Protein AF-A0A7S3FTE0-F1 (afdb_monomer)

Nearest PDB structures (foldseek):
  8sf7-assembly1_LE  TM=8.040E-01  e=3.000E-04  Tetrahymena thermophila
  9cpc-assembly1_HA  TM=7.862E-01  e=4.533E-04  Sus scrofa
  8g3d-assembly1_KA  TM=7.902E-01  e=7.859E-04  Tetrahymena thermophila
  9cpc-assembly1_RE  TM=7.645E-01  e=9.660E-04  Sus scrofa
  7sja-assembly1_A  TM=7.438E-01  e=1.272E-03  Homo sapiens

Secondary structure (DSSP, 8-state):
-THHHHS--SS---HHHHHHHH-SSTT------B-SS---TT--------HHHHHHHTTSGGGBSS---S-GGG--BS--------TT--HHHHHHHHHHHHTTS-B-TT--

Structure (mmCIF, N/CA/C/O backbone):
data_AF-A0A7S3FTE0-F1
#
_entry.id   AF-A0A7S3FTE0-F1
#
loop_
_atom_site.group_PDB
_atom_site.id
_atom_site.type_symbol
_atom_site.label_atom_id
_atom_site.label_alt_id
_atom_site.label_comp_id
_atom_site.label_asym_id
_atom_site.label_entity_id
_atom_site.label_seq_id
_atom_site.pdbx_PDB_ins_code
_atom_site.Cartn_x
_atom_site.Cartn_y
_atom_site.Cartn_z
_atom_site.occupancy
_atom_site.B_iso_or_equiv
_atom_site.auth_seq_id
_atom_site.auth_comp_id
_atom_site.auth_asym_id
_atom_site.auth_atom_id
_atom_site.pdbx_PDB_model_num
ATOM 1 N N . MET A 1 1 ? -8.408 -3.682 -3.552 1.00 81.88 1 MET A N 1
ATOM 2 C CA . MET A 1 1 ? -8.088 -3.274 -4.934 1.00 81.88 1 MET A CA 1
ATOM 3 C C . MET A 1 1 ? -9.229 -2.488 -5.574 1.00 81.88 1 MET A C 1
ATOM 5 O O . MET A 1 1 ? -9.182 -1.276 -5.526 1.00 81.88 1 MET A O 1
ATOM 9 N N . THR A 1 2 ? -10.308 -3.097 -6.068 1.00 89.25 2 THR A N 1
ATOM 10 C CA . THR A 1 2 ? -11.318 -2.404 -6.910 1.00 89.25 2 THR A CA 1
ATOM 11 C C . THR A 1 2 ? -12.344 -1.521 -6.174 1.00 89.25 2 THR A C 1
ATOM 13 O O . THR A 1 2 ? -13.378 -1.180 -6.741 1.00 89.25 2 THR A O 1
ATOM 16 N N . CYS A 1 3 ? -12.127 -1.166 -4.902 1.00 88.44 3 CYS A N 1
ATOM 17 C CA . CYS A 1 3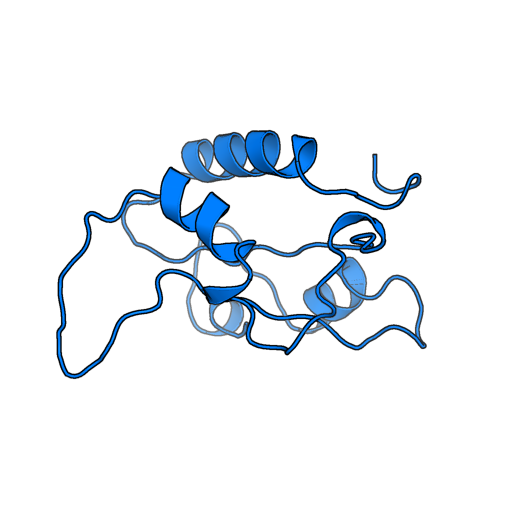 ? -13.103 -0.352 -4.164 1.00 88.44 3 CYS A CA 1
ATOM 18 C C . CYS A 1 3 ? -13.164 1.092 -4.667 1.00 88.44 3 CYS A C 1
ATOM 20 O O . CYS A 1 3 ? -14.265 1.616 -4.783 1.00 88.44 3 CYS A O 1
ATOM 22 N N . SER A 1 4 ? -12.023 1.685 -5.020 1.00 86.69 4 SER A N 1
ATOM 23 C CA . SER A 1 4 ? -11.926 3.080 -5.466 1.00 86.69 4 SER A CA 1
ATOM 24 C C . SER A 1 4 ? -12.618 3.339 -6.811 1.00 86.69 4 SER A C 1
ATOM 26 O O . SER A 1 4 ? -12.929 4.475 -7.131 1.00 86.69 4 SER A O 1
ATOM 28 N N . MET A 1 5 ? -12.911 2.283 -7.580 1.00 89.00 5 MET A N 1
ATOM 29 C CA . MET A 1 5 ? -13.700 2.363 -8.817 1.00 89.00 5 MET A CA 1
ATOM 30 C C . MET A 1 5 ? -15.206 2.183 -8.584 1.00 89.00 5 MET A C 1
ATOM 32 O O . MET A 1 5 ? -16.011 2.551 -9.431 1.00 89.00 5 MET A O 1
ATOM 36 N N . ARG A 1 6 ? -15.599 1.551 -7.470 1.00 91.00 6 ARG A N 1
ATOM 37 C CA . ARG A 1 6 ? -17.008 1.251 -7.158 1.00 91.00 6 ARG A CA 1
ATOM 38 C C . ARG A 1 6 ? -17.645 2.264 -6.221 1.00 91.00 6 ARG A C 1
ATOM 40 O O . ARG A 1 6 ? -18.861 2.413 -6.227 1.00 91.00 6 ARG A O 1
ATOM 47 N N . PHE A 1 7 ? -16.840 2.893 -5.377 1.00 89.94 7 PHE A N 1
ATOM 48 C CA . PHE A 1 7 ? -17.290 3.811 -4.345 1.00 89.94 7 PHE A CA 1
ATOM 49 C C . PHE A 1 7 ? -16.497 5.102 -4.476 1.00 89.94 7 PHE A C 1
ATOM 51 O O . PHE A 1 7 ? -15.275 5.052 -4.579 1.00 89.94 7 PHE A O 1
ATOM 58 N N . GLN A 1 8 ? -17.192 6.238 -4.453 1.00 88.00 8 GLN A N 1
ATOM 59 C CA . GLN A 1 8 ? -16.539 7.542 -4.446 1.00 88.00 8 GLN A CA 1
ATOM 60 C C . GLN A 1 8 ? -15.827 7.765 -3.108 1.00 88.00 8 GLN A C 1
ATOM 62 O O . GLN A 1 8 ? -16.419 7.578 -2.043 1.00 88.00 8 GLN A O 1
ATOM 67 N N . GLY A 1 9 ? -14.567 8.177 -3.177 1.00 87.12 9 GLY A N 1
ATOM 68 C CA . GLY A 1 9 ? -13.790 8.718 -2.067 1.00 87.12 9 GLY A CA 1
ATOM 69 C C . GLY A 1 9 ? -12.980 9.941 -2.496 1.00 87.12 9 GLY A C 1
ATOM 70 O O . GLY A 1 9 ? -13.060 10.373 -3.648 1.00 87.12 9 GLY A O 1
ATOM 71 N N . ASP A 1 10 ? -12.189 10.473 -1.563 1.00 87.56 10 ASP A N 1
ATOM 72 C CA . ASP A 1 10 ? -11.369 11.676 -1.775 1.00 87.56 10 ASP A CA 1
ATOM 73 C C . ASP A 1 10 ? -10.235 11.457 -2.789 1.00 87.56 10 ASP A C 1
ATOM 75 O O . ASP A 1 10 ? -9.848 12.379 -3.502 1.00 87.56 10 ASP A O 1
ATOM 79 N N . LEU A 1 11 ? -9.719 10.226 -2.870 1.00 87.00 11 LEU A N 1
ATOM 80 C CA . LEU A 1 11 ? -8.725 9.803 -3.853 1.00 87.00 11 LEU A CA 1
ATOM 81 C C . LEU A 1 11 ? -9.175 8.484 -4.482 1.00 87.00 11 LEU A C 1
ATOM 83 O O . LEU A 1 11 ? -9.107 7.420 -3.858 1.00 87.00 11 LEU A O 1
ATOM 87 N N . ASN A 1 12 ? -9.659 8.566 -5.718 1.00 85.94 12 ASN A N 1
ATOM 88 C CA . ASN A 1 12 ? -10.079 7.401 -6.484 1.00 85.94 12 ASN A CA 1
ATOM 89 C C . ASN A 1 12 ? -8.933 6.951 -7.388 1.00 85.94 12 ASN A C 1
ATOM 91 O O . ASN A 1 12 ? -8.199 7.785 -7.903 1.00 85.94 12 ASN A O 1
ATOM 95 N N . VAL A 1 13 ? -8.785 5.636 -7.532 1.00 87.94 13 VAL A N 1
ATOM 96 C CA . VAL A 1 13 ? -7.747 5.003 -8.347 1.00 87.94 13 VAL A CA 1
ATOM 97 C C . VAL A 1 13 ? -8.414 3.981 -9.258 1.00 87.94 13 VAL A C 1
ATOM 99 O O . VAL A 1 13 ? -9.208 3.159 -8.778 1.00 87.94 13 VAL A O 1
ATOM 102 N N . ASP A 1 14 ? -8.097 4.019 -10.548 1.00 89.50 14 ASP A N 1
ATOM 103 C CA . ASP A 1 14 ? -8.558 3.050 -11.540 1.00 89.50 14 ASP A CA 1
ATOM 104 C C . ASP A 1 14 ? -7.523 1.941 -11.843 1.00 89.50 14 ASP A C 1
ATOM 106 O O . ASP A 1 14 ? -6.417 1.898 -11.301 1.00 89.50 14 ASP A O 1
ATOM 110 N N . MET A 1 15 ? -7.896 0.964 -12.678 1.00 87.69 15 MET A N 1
ATOM 111 C CA . MET A 1 15 ? -6.995 -0.146 -13.033 1.00 87.69 15 MET A CA 1
ATOM 112 C C . MET A 1 15 ? -5.812 0.279 -13.913 1.00 87.69 15 MET A C 1
ATOM 114 O O . MET A 1 15 ? -4.750 -0.351 -13.850 1.00 87.69 15 MET A O 1
ATOM 118 N N . ASN A 1 16 ? -5.977 1.325 -14.723 1.00 90.62 16 ASN A N 1
ATOM 119 C CA . ASN A 1 16 ? -4.902 1.837 -15.563 1.00 90.62 16 ASN A CA 1
ATOM 120 C C . ASN A 1 16 ? -3.842 2.511 -14.690 1.00 90.62 16 ASN A C 1
ATOM 122 O O . ASN A 1 16 ? -2.659 2.241 -14.865 1.00 90.62 16 ASN A O 1
ATOM 126 N N . GLU A 1 17 ? -4.256 3.288 -13.691 1.00 90.62 17 GLU A N 1
ATOM 127 C CA . GLU A 1 17 ? -3.373 3.939 -12.722 1.00 90.62 17 GLU A CA 1
ATOM 128 C C . GLU A 1 17 ? -2.621 2.933 -11.849 1.00 90.62 17 GLU A C 1
ATOM 130 O O . GLU A 1 17 ? -1.441 3.128 -11.572 1.00 90.62 17 GLU A O 1
ATOM 135 N N . ILE A 1 18 ? -3.252 1.821 -11.454 1.00 88.88 18 ILE A N 1
ATOM 136 C CA . ILE A 1 18 ? -2.550 0.735 -10.745 1.00 88.88 18 ILE A CA 1
ATOM 137 C C . ILE A 1 18 ? -1.408 0.195 -11.607 1.00 88.88 18 ILE A C 1
ATOM 139 O O . ILE A 1 18 ? -0.294 0.024 -11.119 1.00 88.88 18 ILE A O 1
ATOM 143 N N . THR A 1 19 ? -1.674 -0.059 -12.888 1.00 90.31 19 THR A N 1
ATOM 144 C CA . THR A 1 19 ? -0.662 -0.595 -13.803 1.00 90.31 19 THR A CA 1
ATOM 145 C C . THR A 1 19 ? 0.429 0.443 -14.069 1.00 90.31 19 THR A C 1
ATOM 147 O O . THR A 1 19 ? 1.609 0.130 -13.976 1.00 90.31 19 THR A O 1
ATOM 150 N N . MET A 1 20 ? 0.051 1.692 -14.329 1.00 91.38 20 MET A N 1
ATOM 151 C CA . MET A 1 20 ? 0.973 2.781 -14.648 1.00 91.38 20 MET A CA 1
ATOM 152 C C . MET A 1 20 ? 1.882 3.158 -13.470 1.00 91.38 20 MET A C 1
ATOM 154 O O . MET A 1 20 ? 3.064 3.416 -13.679 1.00 91.38 20 MET A O 1
ATOM 158 N N . ASN A 1 21 ? 1.354 3.165 -12.243 1.00 91.25 21 ASN A N 1
ATOM 159 C CA . ASN A 1 21 ? 2.091 3.626 -11.064 1.00 91.25 21 ASN A CA 1
ATOM 160 C C . ASN A 1 21 ? 2.840 2.503 -10.336 1.00 91.25 21 ASN A C 1
ATOM 162 O O . ASN A 1 21 ? 3.855 2.771 -9.696 1.00 91.25 21 ASN A O 1
ATOM 166 N N . LEU A 1 22 ? 2.343 1.258 -10.381 1.00 91.81 22 LEU A N 1
ATOM 167 C CA . LEU A 1 22 ? 2.930 0.147 -9.618 1.00 91.81 22 LEU A CA 1
ATOM 168 C C . LEU A 1 22 ? 3.760 -0.830 -10.459 1.00 91.81 22 LEU A C 1
ATOM 170 O O . LEU A 1 22 ? 4.452 -1.663 -9.877 1.00 91.81 22 LEU A O 1
ATOM 174 N N . VAL A 1 23 ? 3.715 -0.751 -11.795 1.00 92.81 23 VAL A N 1
ATOM 175 C CA . VAL A 1 23 ? 4.474 -1.639 -12.692 1.00 92.81 23 VAL A CA 1
ATOM 176 C C . VAL A 1 23 ? 5.574 -0.843 -13.399 1.00 92.81 23 VAL A C 1
ATOM 178 O O . VAL A 1 23 ? 5.366 -0.337 -14.501 1.00 92.81 23 VAL A O 1
ATOM 181 N N . PRO A 1 24 ? 6.772 -0.733 -12.800 1.00 90.44 24 PRO A N 1
ATOM 182 C CA . PRO A 1 24 ? 7.852 0.066 -13.374 1.00 90.44 24 PRO A CA 1
ATOM 183 C C . PRO A 1 24 ? 8.498 -0.580 -14.603 1.00 90.44 24 PRO A C 1
ATOM 185 O O . PRO A 1 24 ? 9.033 0.110 -15.468 1.00 90.44 24 PRO A O 1
ATOM 188 N N . PHE A 1 25 ? 8.436 -1.911 -14.700 1.00 92.56 25 PHE A N 1
ATOM 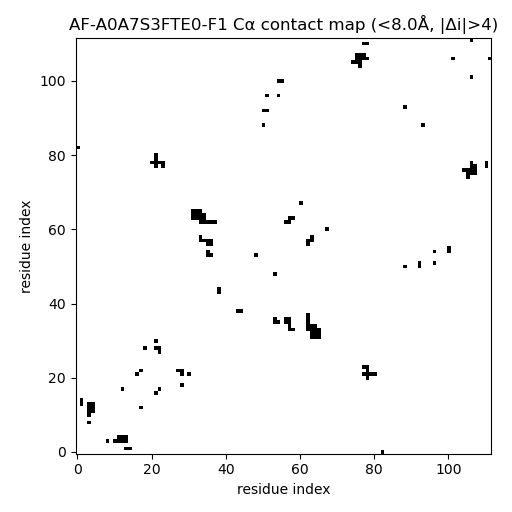189 C CA . PHE A 1 25 ? 8.955 -2.672 -15.829 1.00 92.56 25 PHE A CA 1
ATOM 190 C C . PHE A 1 25 ? 7.885 -3.641 -16.344 1.00 92.56 25 PHE A C 1
ATOM 192 O O . PHE A 1 25 ? 7.306 -4.373 -15.539 1.00 92.56 25 PHE A O 1
ATOM 199 N N . PRO A 1 26 ? 7.677 -3.769 -17.670 1.00 91.44 26 PRO A N 1
ATOM 200 C CA . PRO A 1 26 ? 6.607 -4.606 -18.231 1.00 91.44 26 PRO A CA 1
ATOM 201 C C . PRO A 1 26 ? 6.632 -6.079 -17.782 1.00 91.44 26 PRO A C 1
ATOM 203 O O . PRO A 1 26 ? 5.598 -6.738 -17.674 1.00 91.44 26 PRO A O 1
ATOM 206 N N . LYS A 1 27 ? 7.825 -6.617 -17.49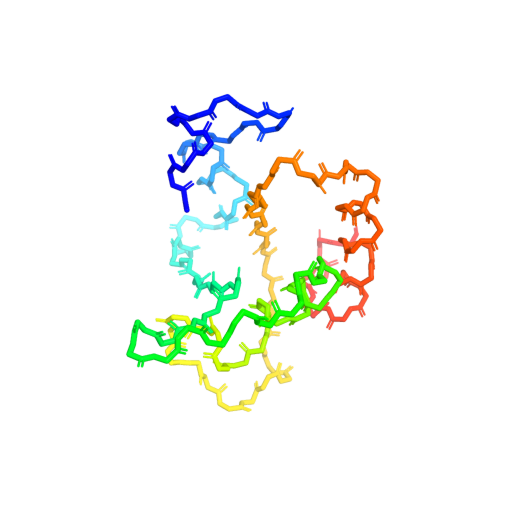6 1.00 93.31 27 LYS A N 1
ATOM 207 C CA . LYS A 1 27 ? 8.004 -8.008 -17.049 1.00 93.31 27 LYS A CA 1
ATOM 208 C C . LYS A 1 27 ? 7.794 -8.206 -15.540 1.00 93.31 27 LYS A C 1
ATOM 210 O O . LYS A 1 27 ? 7.715 -9.346 -15.102 1.00 93.31 27 LYS A O 1
ATOM 215 N N . GLN A 1 28 ? 7.695 -7.133 -14.756 1.00 90.25 28 GLN A N 1
ATOM 216 C CA . GLN A 1 28 ? 7.541 -7.162 -13.297 1.00 90.25 28 GLN A CA 1
ATOM 217 C C . GLN A 1 28 ? 6.163 -6.628 -12.886 1.00 90.25 28 GLN A C 1
ATOM 219 O O . GLN A 1 28 ? 6.046 -5.636 -12.178 1.00 90.25 28 GLN A O 1
ATOM 224 N N . HIS A 1 29 ? 5.109 -7.295 -13.358 1.00 91.94 29 HIS A N 1
ATOM 225 C CA . HIS A 1 29 ? 3.711 -6.906 -13.130 1.00 91.94 29 HIS A CA 1
ATOM 226 C C . HIS A 1 29 ? 3.016 -7.712 -12.016 1.00 91.94 29 HIS A C 1
ATOM 228 O O . HIS A 1 29 ? 1.816 -7.558 -11.792 1.00 91.94 29 HIS A O 1
ATOM 234 N N . PHE A 1 30 ? 3.746 -8.588 -11.319 1.00 91.56 30 PHE A N 1
ATOM 235 C CA . PHE A 1 30 ? 3.211 -9.336 -10.182 1.00 91.56 30 PHE A CA 1
ATOM 236 C C . PHE A 1 30 ? 3.238 -8.469 -8.927 1.00 91.56 30 PHE A C 1
ATOM 238 O O . PHE A 1 30 ? 4.302 -8.145 -8.404 1.00 91.56 30 PHE A O 1
ATOM 245 N N . LEU A 1 31 ? 2.053 -8.109 -8.443 1.00 90.62 31 LEU A N 1
ATOM 246 C CA . LEU A 1 31 ? 1.886 -7.305 -7.240 1.00 90.62 31 LEU A CA 1
ATOM 247 C C . LEU A 1 31 ? 1.758 -8.200 -6.007 1.00 90.62 31 LEU A C 1
ATOM 249 O O . LEU A 1 31 ? 1.017 -9.184 -6.009 1.00 90.62 31 LEU A O 1
ATOM 253 N N . THR A 1 32 ? 2.429 -7.816 -4.925 1.00 90.50 32 THR A N 1
ATOM 254 C CA . THR A 1 32 ? 2.224 -8.406 -3.601 1.00 90.50 32 THR A CA 1
ATOM 255 C C . THR A 1 32 ? 1.089 -7.684 -2.894 1.00 90.50 32 THR A C 1
ATOM 257 O O . THR A 1 32 ? 1.085 -6.456 -2.826 1.00 90.50 32 THR A O 1
ATOM 260 N N . SER A 1 33 ? 0.118 -8.431 -2.369 1.00 92.31 33 SER A N 1
ATOM 261 C CA . SER A 1 33 ? -1.033 -7.860 -1.670 1.00 92.31 33 SER A CA 1
ATOM 262 C C . SER A 1 33 ? -0.983 -8.186 -0.186 1.00 92.31 33 SER A C 1
ATOM 264 O O . SER A 1 33 ? -0.646 -9.304 0.204 1.00 92.31 33 SER A O 1
ATOM 266 N N . SER A 1 34 ? -1.393 -7.220 0.624 1.00 92.38 34 SER A N 1
ATOM 267 C CA . SER A 1 34 ? -1.641 -7.382 2.049 1.00 92.38 34 SER A CA 1
ATOM 268 C C . SER A 1 34 ? -2.944 -6.701 2.455 1.00 92.38 34 SER A C 1
ATOM 270 O O . SER A 1 34 ? -3.510 -5.888 1.712 1.00 92.38 34 SER A O 1
ATOM 272 N N . LEU A 1 35 ? -3.460 -7.073 3.624 1.00 91.88 35 LEU A N 1
ATOM 273 C CA . LEU A 1 35 ? -4.721 -6.559 4.141 1.00 91.88 35 LEU A CA 1
ATOM 274 C C . LEU A 1 35 ? -4.626 -6.367 5.650 1.00 91.88 35 LEU A C 1
ATOM 276 O O . LEU A 1 35 ? -4.214 -7.275 6.353 1.00 91.88 35 LEU A O 1
ATOM 280 N N . ALA A 1 36 ? -5.091 -5.226 6.155 1.00 90.62 36 ALA A N 1
ATOM 281 C CA . ALA A 1 36 ? -5.362 -5.050 7.576 1.00 90.62 36 ALA A CA 1
ATOM 282 C C . ALA A 1 36 ? -6.646 -4.223 7.783 1.00 90.62 36 ALA A C 1
ATOM 284 O O . ALA A 1 36 ? -6.971 -3.372 6.945 1.00 90.62 36 ALA A O 1
ATOM 285 N N . PRO A 1 37 ? -7.380 -4.442 8.887 1.00 88.38 37 PRO A N 1
ATOM 286 C CA . PRO A 1 37 ? -7.196 -5.535 9.847 1.00 88.38 37 PRO A CA 1
ATOM 287 C C . PRO A 1 37 ? -7.698 -6.882 9.292 1.00 88.38 37 PRO A C 1
ATOM 289 O O . PRO A 1 37 ? -8.667 -6.919 8.529 1.00 88.38 37 PRO A O 1
ATOM 292 N N . VAL A 1 38 ? -7.077 -7.983 9.722 1.00 83.69 38 VAL A N 1
ATOM 293 C CA . VAL A 1 38 ? -7.558 -9.357 9.492 1.00 83.69 38 VAL A CA 1
ATOM 294 C C . VAL A 1 38 ? -8.147 -9.883 10.798 1.00 83.69 38 VAL A C 1
ATOM 296 O O . VAL A 1 38 ? -7.497 -9.842 11.838 1.00 83.69 38 VAL A O 1
ATOM 299 N N . TYR A 1 39 ? -9.392 -10.356 10.767 1.00 81.88 39 TYR A N 1
ATOM 300 C CA . TYR A 1 39 ? -10.071 -10.908 11.940 1.00 81.88 39 TYR A CA 1
ATOM 301 C C . TYR A 1 39 ? -10.822 -12.189 11.585 1.00 81.88 39 TYR A C 1
ATOM 303 O O . TYR A 1 39 ? -11.265 -12.383 10.452 1.00 81.88 39 TYR A O 1
ATOM 311 N N . SER A 1 40 ? -10.968 -13.068 12.577 1.00 80.12 40 SER A N 1
ATOM 312 C CA . SER A 1 40 ? -11.734 -14.301 12.428 1.00 80.12 40 SER A CA 1
ATOM 313 C C . SER A 1 40 ? -13.230 -14.007 12.441 1.00 80.12 40 SER A C 1
ATOM 315 O O . SER A 1 40 ? -13.730 -13.291 13.309 1.00 80.12 40 SER A O 1
ATOM 317 N N . VAL A 1 41 ? -13.962 -14.632 11.521 1.00 81.94 41 VAL A N 1
ATOM 318 C CA . VAL A 1 41 ? -15.432 -14.580 11.486 1.00 81.94 41 VAL A CA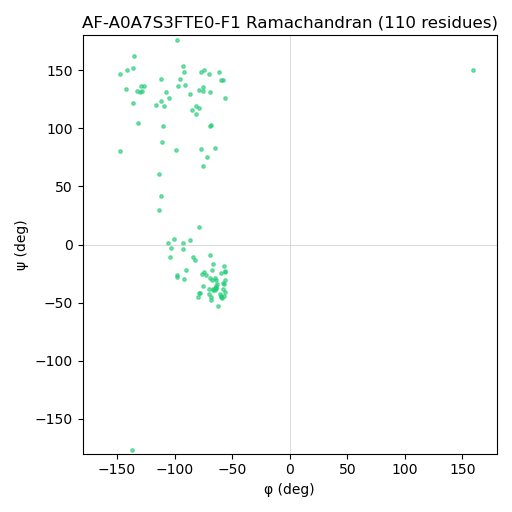 1
ATOM 319 C C . VAL A 1 41 ? -16.040 -15.241 12.732 1.00 81.94 41 VAL A C 1
ATOM 321 O O . VAL A 1 41 ? -17.092 -14.825 13.202 1.00 81.94 41 VAL A O 1
ATOM 324 N N . LEU A 1 42 ? -15.357 -16.242 13.300 1.00 83.50 42 LEU A N 1
ATOM 325 C CA . LEU A 1 42 ? -15.825 -17.030 14.448 1.00 83.50 42 LEU A CA 1
ATOM 326 C C . LEU A 1 42 ? -15.567 -16.351 15.799 1.00 83.50 42 LEU A C 1
ATOM 328 O O . LEU A 1 42 ? -16.075 -16.786 16.829 1.00 83.50 42 LEU A O 1
ATOM 332 N N . SER A 1 43 ? -14.744 -15.307 15.830 1.00 74.25 43 SER A N 1
ATOM 333 C CA . SER A 1 43 ? -14.422 -14.566 17.050 1.00 74.25 43 SER A CA 1
ATOM 334 C C . SER A 1 43 ? -14.192 -13.103 16.694 1.00 74.25 43 SER A C 1
ATOM 336 O O . SER A 1 43 ? -13.042 -12.681 16.548 1.00 74.25 43 SER A O 1
ATOM 338 N N . PRO A 1 44 ? -15.273 -12.319 16.533 1.00 67.00 44 PRO A N 1
ATOM 339 C CA . PRO A 1 44 ? -15.190 -10.903 16.219 1.00 67.00 44 PRO A CA 1
ATOM 340 C C . PRO A 1 44 ? -14.772 -10.125 17.472 1.00 67.00 44 PRO A C 1
ATOM 342 O O . PRO A 1 44 ? -15.549 -9.367 18.048 1.00 67.00 44 PRO A O 1
ATOM 345 N N . GLN A 1 45 ? -13.534 -10.314 17.931 1.00 62.44 45 GLN A N 1
ATOM 346 C CA . GLN A 1 45 ? -12.930 -9.356 18.844 1.00 62.44 45 GLN A CA 1
ATOM 347 C C . GLN A 1 45 ? -12.700 -8.074 18.046 1.00 62.44 45 GLN A C 1
ATOM 349 O O . GLN A 1 45 ? -11.798 -7.991 17.212 1.00 62.44 45 GLN A O 1
ATOM 354 N N . LEU A 1 46 ? -13.577 -7.092 18.256 1.00 61.25 46 LEU A N 1
ATOM 355 C CA . LEU A 1 46 ? -13.434 -5.736 17.740 1.00 61.25 46 LEU A CA 1
ATOM 356 C C . LEU A 1 46 ? -12.209 -5.103 18.405 1.00 61.25 46 LEU A C 1
ATOM 358 O O . LEU A 1 46 ? -12.331 -4.399 19.404 1.00 61.25 46 LEU A O 1
ATOM 362 N N . GLN A 1 47 ? -11.017 -5.376 17.872 1.00 58.81 47 GLN A N 1
ATOM 363 C CA . GLN A 1 47 ? -9.842 -4.623 18.280 1.00 58.81 47 GLN A CA 1
ATOM 364 C C . GLN A 1 47 ? -10.071 -3.137 17.968 1.00 58.81 47 GLN A C 1
ATOM 366 O O . GLN A 1 47 ? -10.692 -2.807 16.945 1.00 58.81 47 GLN A O 1
ATOM 371 N N . PRO A 1 48 ? -9.614 -2.228 18.846 1.00 55.47 48 PRO A N 1
ATOM 372 C CA . PRO A 1 48 ? -9.754 -0.802 18.616 1.00 55.47 48 PRO A CA 1
ATOM 373 C C . PRO A 1 48 ? -9.119 -0.438 17.271 1.00 55.47 48 PRO A C 1
ATOM 375 O O . PRO A 1 48 ? -7.966 -0.759 16.991 1.00 55.47 48 PRO A O 1
ATOM 378 N N . ARG A 1 49 ? -9.909 0.224 16.421 1.00 66.00 49 ARG A N 1
ATOM 379 C CA . ARG A 1 49 ? -9.514 0.668 15.081 1.00 66.00 49 ARG A CA 1
ATOM 380 C C . ARG A 1 49 ? -8.544 1.841 15.185 1.00 66.00 49 ARG A C 1
ATOM 382 O O . ARG A 1 49 ? -8.936 2.983 14.962 1.00 66.00 49 ARG A O 1
ATOM 389 N N . ASN A 1 50 ? -7.291 1.572 15.534 1.00 84.31 50 ASN A N 1
ATOM 390 C CA . ASN A 1 50 ? -6.246 2.570 15.390 1.00 84.31 50 ASN A CA 1
ATOM 391 C C . ASN A 1 50 ? -5.701 2.519 13.958 1.00 84.31 50 ASN A C 1
ATOM 393 O O . ASN A 1 50 ? -5.122 1.516 13.539 1.00 84.31 50 ASN A O 1
ATOM 397 N N . ILE A 1 51 ? -5.896 3.605 13.211 1.00 88.25 51 ILE A N 1
ATOM 398 C CA . ILE A 1 51 ? -5.370 3.745 11.853 1.00 88.25 51 ILE A CA 1
ATOM 399 C C . ILE A 1 51 ? -3.846 3.607 11.830 1.00 88.25 51 ILE A C 1
ATOM 401 O O . ILE A 1 51 ? -3.309 2.935 10.954 1.00 88.25 51 ILE A O 1
ATOM 405 N N . ASP A 1 52 ? -3.151 4.139 12.837 1.00 90.00 52 ASP A N 1
ATOM 406 C CA . ASP A 1 52 ? -1.693 4.065 12.911 1.00 90.00 52 ASP A CA 1
ATOM 407 C C . ASP A 1 52 ? -1.215 2.611 13.046 1.00 90.00 52 ASP A C 1
ATOM 409 O O . ASP A 1 52 ? -0.211 2.199 12.448 1.00 90.00 52 ASP A O 1
ATOM 413 N N . GLN A 1 53 ? -1.959 1.807 13.808 1.00 89.00 53 GLN A N 1
ATOM 414 C CA . GLN A 1 53 ? -1.675 0.385 13.947 1.00 89.00 53 GLN A CA 1
ATOM 415 C C . GLN A 1 53 ? -1.948 -0.338 12.628 1.00 89.00 53 GLN A C 1
ATOM 417 O O . GLN A 1 53 ? -1.054 -1.007 12.124 1.00 89.00 53 GLN A O 1
ATOM 422 N N . ALA A 1 54 ? -3.099 -0.087 11.993 1.00 90.06 54 ALA A N 1
ATOM 423 C CA . ALA A 1 54 ? -3.449 -0.694 10.711 1.00 90.06 54 ALA A CA 1
ATOM 424 C C . ALA A 1 54 ? -2.395 -0.431 9.619 1.00 90.06 54 ALA A C 1
ATOM 426 O O . ALA A 1 54 ? -2.034 -1.346 8.886 1.00 90.06 54 ALA A O 1
ATOM 427 N N . PHE A 1 55 ? -1.840 0.782 9.535 1.00 91.69 55 PHE A N 1
ATOM 428 C CA . PHE A 1 55 ? -0.756 1.092 8.591 1.00 91.69 55 PHE A CA 1
ATOM 429 C C . PHE A 1 55 ? 0.538 0.321 8.871 1.00 91.69 55 PHE A C 1
ATOM 431 O O . PHE A 1 55 ? 1.306 0.064 7.949 1.00 91.69 55 PHE A O 1
ATOM 438 N N . SER A 1 56 ? 0.791 -0.034 10.131 1.00 89.38 56 SER A N 1
ATOM 439 C CA . SER A 1 56 ? 1.947 -0.852 10.511 1.00 89.38 56 SER A CA 1
ATOM 440 C C . SER A 1 56 ? 1.678 -2.330 10.205 1.00 89.38 56 SER A C 1
ATOM 442 O O . SER A 1 56 ? 2.530 -3.013 9.644 1.00 89.38 56 SER A O 1
ATOM 444 N N . ASP A 1 57 ? 0.464 -2.788 10.508 1.00 89.94 57 ASP A N 1
ATOM 445 C CA . ASP A 1 57 ? 0.008 -4.167 10.348 1.00 89.94 57 ASP A CA 1
ATOM 446 C C . ASP A 1 57 ? -0.010 -4.610 8.883 1.00 89.94 57 ASP A C 1
ATOM 448 O O . ASP A 1 57 ? 0.325 -5.754 8.595 1.00 89.94 57 ASP A O 1
ATOM 452 N N . VAL A 1 58 ? -0.337 -3.718 7.940 1.00 90.44 58 VAL A N 1
ATOM 453 C CA . VAL A 1 58 ? -0.337 -4.017 6.491 1.00 90.44 58 VAL A CA 1
ATOM 454 C C . VAL A 1 58 ? 1.022 -4.525 5.988 1.00 90.44 58 VAL A C 1
ATOM 456 O O . VAL A 1 58 ? 1.067 -5.220 4.974 1.00 90.44 58 VAL A O 1
ATOM 459 N N . PHE A 1 59 ? 2.122 -4.213 6.676 1.00 86.31 59 PHE A N 1
ATOM 460 C CA . PHE A 1 59 ? 3.473 -4.669 6.322 1.00 86.31 59 PHE A CA 1
ATOM 461 C C . PHE A 1 59 ? 3.977 -5.805 7.204 1.00 86.31 59 PHE A C 1
ATOM 463 O O . PHE A 1 59 ? 5.059 -6.336 6.956 1.00 86.31 59 PHE A O 1
ATOM 470 N N . ASP A 1 60 ? 3.199 -6.208 8.206 1.00 86.25 60 ASP A N 1
ATOM 471 C CA . ASP A 1 60 ? 3.511 -7.403 8.966 1.00 86.25 60 ASP A CA 1
ATOM 472 C C . ASP A 1 60 ? 3.301 -8.649 8.097 1.00 86.25 6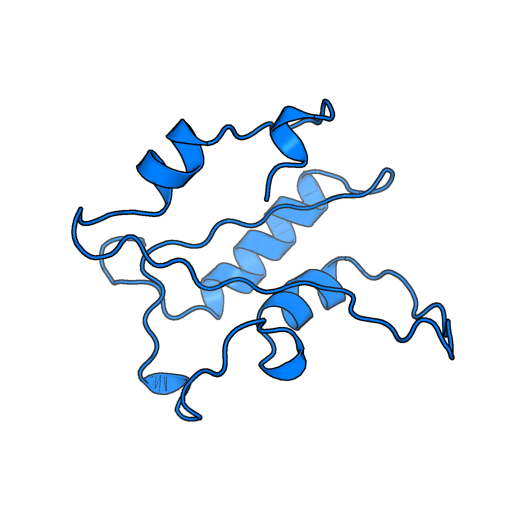0 ASP A C 1
ATOM 474 O O . ASP A 1 60 ? 2.422 -8.708 7.230 1.00 86.25 60 ASP A O 1
ATOM 478 N N . ARG A 1 61 ? 4.122 -9.672 8.337 1.00 84.62 61 ARG A N 1
ATOM 479 C CA . ARG A 1 61 ? 4.101 -10.925 7.570 1.00 84.62 61 ARG A CA 1
ATOM 480 C C . ARG A 1 61 ? 2.783 -11.662 7.726 1.00 84.62 61 ARG A C 1
ATOM 482 O O . ARG A 1 61 ? 2.323 -12.288 6.778 1.00 84.62 61 ARG A O 1
ATOM 489 N N . SER A 1 62 ? 2.181 -11.564 8.909 1.00 86.50 62 SER A N 1
ATOM 490 C CA . SER A 1 62 ? 0.892 -12.178 9.237 1.00 86.50 62 SER A CA 1
ATOM 491 C C . SER A 1 62 ? -0.253 -11.692 8.337 1.00 86.50 62 SER A C 1
ATOM 493 O O . SER A 1 62 ? -1.220 -12.420 8.129 1.00 86.50 62 SER A O 1
ATOM 495 N N . ASN A 1 63 ? -0.112 -10.495 7.762 1.00 89.50 63 ASN A N 1
ATOM 496 C CA . ASN A 1 63 ? -1.123 -9.835 6.941 1.00 89.50 63 ASN A CA 1
ATOM 497 C C . ASN A 1 63 ? -0.797 -9.848 5.439 1.00 89.50 63 ASN A C 1
ATOM 499 O O . ASN A 1 63 ? -1.568 -9.308 4.638 1.00 89.50 63 ASN A O 1
ATOM 503 N N . GLN A 1 64 ? 0.325 -10.458 5.039 1.00 90.56 64 GLN A N 1
ATOM 504 C CA . GLN A 1 64 ? 0.649 -10.679 3.631 1.00 90.56 64 GLN A CA 1
ATOM 505 C C . GLN A 1 64 ? -0.201 -11.819 3.068 1.00 90.56 64 GLN A C 1
ATOM 507 O O . GLN A 1 64 ? -0.278 -12.904 3.637 1.00 90.56 64 GLN A O 1
ATOM 512 N N . LEU A 1 65 ? -0.808 -11.594 1.903 1.00 91.44 65 LEU A N 1
ATOM 513 C CA . LEU A 1 65 ? -1.608 -12.602 1.195 1.00 91.44 65 LEU A CA 1
ATOM 514 C C . LEU A 1 65 ? -0.754 -13.499 0.288 1.00 91.44 65 LEU A C 1
ATOM 516 O O . LEU A 1 65 ? -1.283 -14.333 -0.444 1.00 91.44 65 LEU A O 1
ATOM 520 N N . ILE A 1 66 ? 0.566 -13.313 0.314 1.00 89.00 66 ILE A N 1
ATOM 521 C CA . ILE A 1 66 ? 1.544 -14.108 -0.420 1.00 89.00 66 ILE A CA 1
ATOM 522 C C . ILE A 1 66 ? 2.580 -14.613 0.574 1.00 89.00 66 ILE A C 1
ATOM 524 O O . ILE A 1 66 ? 3.065 -13.861 1.419 1.00 89.00 66 ILE A O 1
ATOM 528 N N . GLN A 1 67 ? 2.952 -15.883 0.440 1.00 84.88 67 GLN A N 1
ATOM 529 C CA . GLN A 1 67 ? 4.057 -16.451 1.196 1.00 84.88 67 GLN A CA 1
ATOM 530 C C . GLN A 1 67 ? 5.374 -15.848 0.694 1.00 84.88 67 GLN A C 1
ATOM 532 O O . GLN A 1 67 ? 5.881 -16.210 -0.366 1.00 84.88 67 GLN A O 1
ATOM 537 N N . GLN A 1 68 ? 5.904 -14.889 1.446 1.00 72.31 68 GLN A N 1
ATOM 538 C CA . GLN A 1 68 ? 7.180 -14.243 1.157 1.00 72.31 68 GLN A CA 1
ATOM 539 C C . GLN A 1 68 ? 8.332 -14.941 1.888 1.00 72.31 68 GLN A C 1
ATOM 541 O O . GLN A 1 68 ? 8.138 -15.565 2.935 1.00 72.31 68 GLN A O 1
ATOM 546 N N . SER A 1 69 ? 9.546 -14.835 1.339 1.00 67.88 69 SER A N 1
ATOM 547 C CA . SER A 1 69 ? 10.743 -15.392 1.970 1.00 67.88 69 SER A CA 1
ATOM 548 C C . SER A 1 69 ? 11.007 -14.744 3.344 1.00 67.88 69 SER A C 1
ATOM 550 O O . SER A 1 69 ? 10.695 -13.565 3.542 1.00 67.88 69 SER A O 1
ATOM 552 N N . PRO A 1 70 ? 11.597 -15.475 4.313 1.00 57.38 70 PRO A N 1
ATOM 553 C CA . PRO A 1 70 ? 11.763 -14.992 5.688 1.00 57.38 70 PRO A CA 1
ATOM 554 C C . PRO A 1 70 ? 12.770 -13.847 5.842 1.00 57.38 70 PRO A C 1
ATOM 556 O O . PRO A 1 70 ? 12.884 -13.271 6.924 1.00 57.38 70 PRO A O 1
ATOM 559 N N . GLU A 1 71 ? 13.526 -13.519 4.801 1.00 63.88 71 GLU A N 1
ATOM 560 C CA . GLU A 1 71 ? 14.605 -12.540 4.852 1.00 63.88 71 GLU A CA 1
ATOM 561 C C . GLU A 1 71 ? 14.113 -11.193 4.320 1.00 63.88 71 GLU A C 1
ATOM 563 O O . GLU A 1 71 ? 14.345 -10.805 3.178 1.00 63.88 71 GLU A O 1
ATOM 568 N N . SER A 1 72 ? 13.427 -10.454 5.195 1.00 63.25 72 SER A N 1
ATOM 569 C CA . SER A 1 72 ? 12.907 -9.108 4.911 1.00 63.25 72 SER A CA 1
ATOM 570 C C . SER A 1 72 ? 13.990 -8.110 4.477 1.00 63.25 72 SER A C 1
ATOM 572 O O . SER A 1 72 ? 13.654 -7.082 3.901 1.00 63.25 72 SER A O 1
ATOM 574 N N . HIS A 1 73 ? 15.270 -8.384 4.752 1.00 62.12 73 HIS A N 1
ATOM 575 C CA . HIS A 1 73 ? 16.378 -7.474 4.455 1.00 62.12 73 HIS A CA 1
ATOM 576 C C . HIS A 1 73 ? 16.741 -7.419 2.961 1.00 62.12 73 HIS A C 1
ATOM 578 O O . HIS A 1 73 ? 17.274 -6.416 2.500 1.00 62.12 73 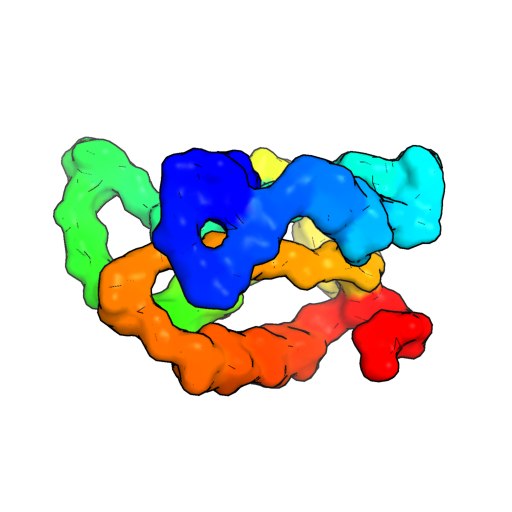HIS A O 1
ATOM 584 N N . TYR A 1 74 ? 16.411 -8.462 2.191 1.00 65.06 74 TYR A N 1
ATOM 585 C CA . TYR A 1 74 ? 16.644 -8.498 0.741 1.00 65.06 74 TYR A CA 1
ATOM 586 C C . TYR A 1 74 ? 15.441 -8.021 -0.079 1.00 65.06 74 TYR A C 1
ATOM 588 O O . TYR A 1 74 ? 15.519 -7.938 -1.304 1.00 65.06 74 TYR A O 1
ATOM 596 N N . GLN A 1 75 ? 14.318 -7.717 0.573 1.00 76.00 75 GLN A N 1
ATOM 597 C CA . GLN A 1 75 ? 13.128 -7.241 -0.117 1.00 76.00 75 GLN A CA 1
ATOM 598 C C . GLN A 1 75 ? 13.267 -5.743 -0.387 1.00 76.00 75 GLN A C 1
ATOM 600 O O . GLN A 1 75 ? 13.409 -4.940 0.535 1.00 76.00 75 GLN A O 1
ATOM 605 N N . VAL A 1 76 ? 13.245 -5.382 -1.669 1.00 85.88 76 VAL A N 1
ATOM 606 C CA . V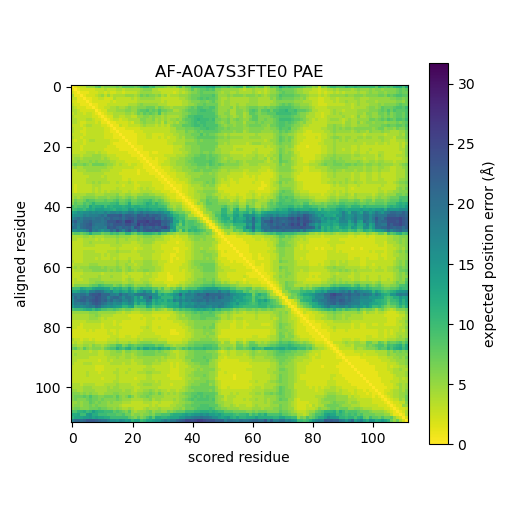AL A 1 76 ? 13.224 -3.996 -2.141 1.00 85.88 76 VAL A CA 1
ATOM 607 C C . VAL A 1 76 ? 11.842 -3.726 -2.718 1.00 85.88 76 VAL A C 1
ATOM 609 O O . VAL A 1 76 ? 11.421 -4.378 -3.676 1.00 85.88 76 VAL A O 1
ATOM 612 N N . CYS A 1 77 ? 11.130 -2.761 -2.145 1.00 87.62 77 CYS A N 1
ATOM 613 C CA . CYS A 1 77 ? 9.857 -2.296 -2.675 1.00 87.62 77 CYS A CA 1
ATOM 614 C C . CYS A 1 77 ? 10.125 -1.349 -3.848 1.00 87.62 77 CYS A C 1
ATOM 616 O O . CYS A 1 77 ? 10.739 -0.296 -3.683 1.00 87.62 77 CYS A O 1
ATOM 618 N N . MET A 1 78 ? 9.666 -1.712 -5.047 1.00 89.62 78 MET A N 1
ATOM 619 C CA . MET A 1 78 ? 9.789 -0.819 -6.206 1.00 89.62 78 MET A CA 1
ATOM 620 C C . MET A 1 78 ? 8.717 0.262 -6.190 1.00 89.62 78 MET A C 1
ATOM 622 O O . MET A 1 78 ? 9.014 1.433 -6.391 1.00 89.62 78 MET A O 1
ATOM 626 N N . ALA A 1 79 ? 7.482 -0.142 -5.908 1.00 90.50 79 ALA A N 1
ATOM 627 C CA . ALA A 1 79 ? 6.332 0.730 -5.773 1.00 90.50 79 ALA A CA 1
ATOM 628 C C . ALA A 1 79 ? 5.376 0.135 -4.736 1.00 90.50 79 ALA A C 1
ATOM 630 O O . ALA A 1 79 ? 5.250 -1.087 -4.625 1.00 90.50 79 ALA A O 1
ATOM 631 N N . THR A 1 80 ? 4.695 1.004 -3.993 1.00 90.62 80 THR A N 1
ATOM 632 C CA . THR A 1 80 ? 3.765 0.609 -2.933 1.00 90.62 80 THR A CA 1
ATOM 633 C C . THR A 1 80 ? 2.512 1.463 -3.038 1.00 90.62 80 THR A C 1
ATOM 635 O O . THR A 1 80 ? 2.582 2.685 -2.950 1.00 90.62 80 THR A O 1
ATOM 638 N N . GLY A 1 81 ? 1.360 0.817 -3.210 1.00 91.44 81 GLY A N 1
ATOM 639 C CA . GLY A 1 81 ? 0.054 1.471 -3.197 1.00 91.44 81 GLY A CA 1
ATOM 640 C C . GLY A 1 81 ? -0.710 1.125 -1.924 1.00 91.44 81 GLY A C 1
ATOM 641 O O . GLY A 1 81 ? -0.834 -0.049 -1.578 1.00 91.44 81 GLY A O 1
ATOM 642 N N . LEU A 1 82 ? -1.253 2.133 -1.241 1.00 91.75 82 LEU A N 1
ATOM 643 C CA . LEU A 1 82 ? -2.101 1.946 -0.065 1.00 91.75 82 LEU A CA 1
ATOM 644 C C . LEU A 1 82 ? -3.532 2.356 -0.388 1.00 91.75 82 LEU A C 1
ATOM 646 O O . LEU A 1 82 ? -3.794 3.487 -0.786 1.00 91.75 82 LEU A O 1
ATOM 650 N N . ILE A 1 83 ? -4.468 1.430 -0.188 1.00 91.81 83 ILE A N 1
ATOM 651 C CA . ILE A 1 83 ? -5.896 1.676 -0.387 1.00 91.81 83 ILE A CA 1
ATOM 652 C C . ILE A 1 83 ? -6.569 1.679 0.979 1.00 91.81 83 ILE A C 1
ATOM 654 O O . ILE A 1 83 ? -6.827 0.627 1.570 1.00 91.81 83 ILE A O 1
ATOM 658 N N . VAL A 1 84 ? -6.855 2.877 1.474 1.00 91.81 84 VAL A N 1
ATOM 659 C CA . VAL A 1 84 ? -7.423 3.096 2.804 1.00 91.81 84 VAL A CA 1
ATOM 660 C C . VAL A 1 84 ? -8.937 3.257 2.698 1.00 91.81 84 VAL A C 1
ATOM 662 O O . VAL A 1 84 ? -9.442 3.926 1.802 1.00 91.81 84 VAL A O 1
ATOM 665 N N . ARG A 1 85 ? -9.685 2.610 3.601 1.00 88.94 85 ARG A N 1
ATOM 666 C CA . ARG A 1 85 ? -11.156 2.625 3.607 1.00 88.94 85 ARG A CA 1
ATOM 667 C C . ARG A 1 85 ? -11.688 2.907 5.006 1.00 88.94 85 ARG A C 1
ATOM 669 O O . ARG A 1 85 ? -11.307 2.224 5.952 1.00 88.94 85 ARG A O 1
ATOM 676 N N . GLY A 1 86 ? -12.631 3.836 5.122 1.00 87.00 86 GLY A N 1
ATOM 677 C CA . GLY A 1 86 ? -13.326 4.132 6.375 1.00 87.00 86 GLY A CA 1
ATOM 678 C C . GLY A 1 86 ? -13.947 5.525 6.367 1.00 87.00 86 GLY A C 1
ATOM 679 O O . GLY A 1 86 ? -13.437 6.420 5.710 1.00 87.00 86 GLY A O 1
ATOM 680 N N . ARG A 1 87 ? -15.054 5.708 7.096 1.00 81.12 87 ARG A N 1
ATOM 681 C CA . ARG A 1 87 ? -15.787 6.988 7.147 1.00 81.12 87 ARG A CA 1
ATOM 682 C C . ARG A 1 87 ? -15.107 8.051 8.022 1.00 81.12 87 ARG A C 1
ATOM 684 O O . ARG A 1 87 ? -15.307 9.234 7.798 1.00 81.12 87 ARG A O 1
ATOM 691 N N . ASN A 1 88 ? -14.310 7.625 9.001 1.00 83.12 88 ASN A N 1
ATOM 692 C CA . ASN A 1 88 ? -13.673 8.504 9.987 1.00 83.12 88 ASN A CA 1
ATOM 693 C C . ASN A 1 88 ? -12.153 8.549 9.784 1.00 83.12 88 ASN A C 1
ATOM 695 O O . ASN A 1 88 ? -11.401 8.439 10.746 1.00 83.12 88 ASN A O 1
ATOM 699 N N . ILE A 1 89 ? -11.705 8.613 8.531 1.00 87.25 89 ILE A N 1
ATOM 700 C CA . ILE A 1 89 ? -10.284 8.674 8.193 1.00 87.25 89 ILE A CA 1
ATOM 701 C C . ILE A 1 89 ? -10.029 10.012 7.521 1.00 87.25 89 ILE A C 1
ATOM 703 O O . ILE A 1 89 ? -10.632 10.304 6.494 1.00 87.25 89 ILE A O 1
ATOM 707 N N . GLN A 1 90 ? -9.151 10.819 8.110 1.00 89.81 90 GLN A N 1
ATOM 708 C CA . GLN A 1 90 ? -8.753 12.091 7.528 1.00 89.81 90 GLN A CA 1
ATOM 709 C C . GLN A 1 90 ? -7.512 11.908 6.653 1.00 89.81 90 GLN A C 1
ATOM 711 O O . GLN A 1 90 ? -6.626 11.107 6.954 1.00 89.81 90 GLN A O 1
ATOM 716 N N . ILE A 1 91 ? -7.403 12.715 5.596 1.00 90.38 91 ILE A N 1
ATOM 717 C CA . ILE A 1 91 ? -6.220 12.742 4.721 1.00 90.38 91 ILE A CA 1
ATOM 718 C C . ILE A 1 91 ? -4.950 13.075 5.525 1.00 90.38 91 ILE A C 1
ATOM 720 O O . ILE A 1 91 ? -3.880 12.538 5.249 1.00 90.38 91 ILE A O 1
ATOM 724 N N . ALA A 1 92 ? -5.068 13.898 6.573 1.00 92.12 92 ALA A N 1
ATOM 725 C CA . ALA A 1 92 ? -3.962 14.212 7.474 1.00 92.12 92 ALA A CA 1
ATOM 726 C C . ALA A 1 92 ? -3.397 12.964 8.181 1.00 92.12 92 ALA A C 1
ATOM 728 O O . ALA A 1 92 ? -2.177 12.798 8.245 1.00 92.12 92 ALA A O 1
ATOM 729 N N . ASP A 1 93 ? -4.263 12.058 8.652 1.00 91.69 93 ASP A N 1
ATOM 730 C CA . ASP A 1 93 ? -3.836 10.804 9.284 1.00 91.69 93 ASP A CA 1
ATOM 731 C C . ASP A 1 93 ? -3.148 9.877 8.278 1.00 91.69 93 ASP A C 1
ATOM 733 O O . ASP A 1 93 ? -2.157 9.222 8.611 1.00 91.69 93 ASP A O 1
ATOM 737 N N . ILE A 1 94 ? -3.647 9.844 7.037 1.00 92.50 94 ILE A N 1
ATOM 738 C CA . ILE A 1 94 ? -3.039 9.079 5.942 1.00 92.50 94 ILE A CA 1
ATOM 739 C C . ILE A 1 94 ? -1.635 9.615 5.658 1.00 92.50 94 ILE A C 1
ATOM 741 O O . ILE A 1 94 ? -0.679 8.847 5.711 1.00 92.50 94 ILE A O 1
ATOM 745 N N . ASN A 1 95 ? -1.490 10.921 5.433 1.00 93.44 95 ASN A N 1
ATOM 746 C CA . ASN A 1 95 ? -0.203 11.541 5.111 1.00 93.44 95 ASN A CA 1
ATOM 747 C C . ASN A 1 95 ? 0.831 11.320 6.222 1.00 93.44 95 ASN A C 1
ATOM 749 O O . ASN A 1 95 ? 1.957 10.908 5.943 1.00 93.44 95 ASN A O 1
ATOM 753 N N . ARG A 1 96 ? 0.427 11.494 7.489 1.00 94.38 96 ARG A N 1
ATOM 754 C CA . ARG A 1 96 ? 1.280 11.212 8.653 1.00 94.38 96 ARG A CA 1
ATOM 755 C C . ARG A 1 96 ? 1.781 9.767 8.654 1.00 94.38 96 ARG A C 1
ATOM 757 O O . ARG A 1 96 ? 2.949 9.506 8.940 1.00 94.38 96 ARG A O 1
ATOM 764 N N . AS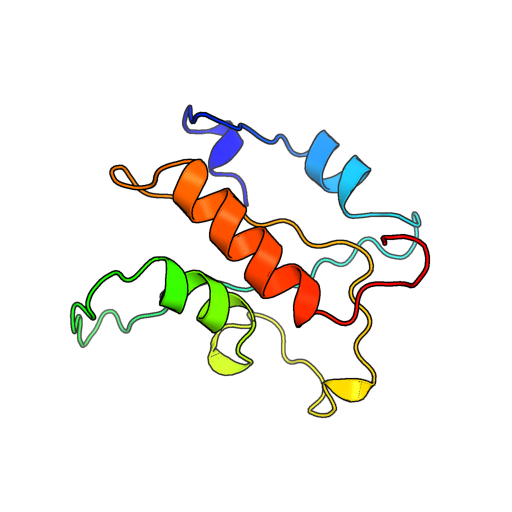N A 1 97 ? 0.903 8.810 8.358 1.00 93.44 97 ASN A N 1
ATOM 765 C CA . ASN A 1 97 ? 1.278 7.401 8.354 1.00 93.44 97 ASN A CA 1
ATOM 766 C C . ASN A 1 97 ? 2.107 6.994 7.142 1.00 93.44 97 ASN A C 1
ATOM 768 O O . ASN A 1 97 ? 3.018 6.185 7.302 1.00 93.44 97 ASN A O 1
ATOM 772 N N . VAL A 1 98 ? 1.835 7.560 5.966 1.00 92.88 98 VAL A N 1
ATOM 773 C CA . VAL A 1 98 ? 2.653 7.355 4.765 1.00 92.88 98 VAL A CA 1
ATOM 774 C C . VAL A 1 98 ? 4.084 7.821 5.024 1.00 92.88 98 VAL A C 1
ATOM 776 O O . VAL A 1 98 ? 5.014 7.068 4.754 1.00 92.88 98 VAL A O 1
ATOM 779 N N . GLU A 1 99 ? 4.276 8.992 5.637 1.00 92.25 99 GLU A N 1
ATOM 780 C CA . GLU A 1 99 ? 5.612 9.495 5.983 1.00 92.25 99 GLU A CA 1
ATOM 781 C C . GLU A 1 99 ? 6.320 8.620 7.033 1.00 92.25 99 GLU A C 1
ATOM 783 O O . GLU A 1 99 ? 7.522 8.358 6.957 1.00 92.25 99 GLU A O 1
ATOM 788 N N . ARG A 1 100 ? 5.581 8.128 8.034 1.00 91.88 100 ARG A N 1
ATOM 789 C CA . ARG A 1 100 ? 6.130 7.206 9.041 1.00 91.88 100 ARG A CA 1
ATOM 790 C C . ARG A 1 100 ? 6.557 5.876 8.419 1.00 91.88 100 ARG A C 1
ATOM 792 O O . ARG A 1 100 ? 7.536 5.275 8.860 1.00 91.88 100 ARG A O 1
ATOM 799 N N . LEU A 1 101 ? 5.795 5.402 7.442 1.00 88.88 101 LEU A N 1
ATOM 800 C CA . LEU A 1 101 ? 6.011 4.129 6.777 1.00 88.88 101 LEU A CA 1
ATOM 801 C C . LEU A 1 101 ? 7.140 4.205 5.746 1.00 88.88 101 LEU A C 1
ATOM 803 O O . LEU A 1 101 ? 7.963 3.293 5.705 1.00 88.88 101 LEU A O 1
ATOM 807 N N . SER A 1 102 ? 7.224 5.282 4.960 1.00 86.25 102 SER A N 1
ATOM 808 C CA . SER A 1 102 ? 8.266 5.445 3.938 1.00 86.25 102 SER A CA 1
ATOM 809 C C . SER A 1 102 ? 9.674 5.352 4.532 1.00 86.25 102 SER A C 1
ATOM 811 O O . SER A 1 102 ? 10.555 4.759 3.924 1.00 86.25 102 SER A O 1
ATOM 813 N N . LYS A 1 103 ? 9.861 5.820 5.774 1.00 86.62 103 LYS A N 1
ATOM 814 C CA . LYS A 1 103 ? 11.123 5.713 6.531 1.00 86.62 103 LYS A CA 1
ATOM 815 C C . LYS A 1 103 ? 11.502 4.279 6.924 1.00 86.62 103 LYS A C 1
ATOM 817 O O . LYS A 1 103 ? 12.657 4.027 7.247 1.00 86.62 103 LYS A O 1
ATOM 822 N N . LYS A 1 104 ? 10.537 3.356 6.968 1.00 85.06 104 LYS A N 1
ATOM 823 C CA . LYS A 1 104 ? 10.748 1.947 7.346 1.00 85.06 104 LYS A CA 1
ATOM 824 C C . LYS A 1 104 ? 10.884 1.025 6.141 1.00 85.06 104 LYS A C 1
ATOM 826 O O . LYS A 1 104 ? 11.464 -0.049 6.270 1.00 85.06 104 LYS A O 1
ATOM 831 N N . LEU A 1 105 ? 10.303 1.406 5.007 1.00 85.06 105 LEU A N 1
ATOM 832 C CA . LEU A 1 105 ? 10.329 0.599 3.797 1.00 85.06 105 LEU A CA 1
ATOM 833 C C . LEU A 1 105 ? 11.673 0.737 3.091 1.00 85.06 105 LEU A C 1
ATOM 835 O O . LEU A 1 105 ? 12.162 1.838 2.853 1.00 85.06 105 LEU A O 1
ATOM 839 N N . ASN A 1 106 ? 12.239 -0.401 2.702 1.00 87.44 106 ASN A N 1
ATOM 840 C CA . ASN A 1 106 ? 13.393 -0.443 1.818 1.00 87.44 106 ASN A CA 1
ATOM 841 C C . ASN A 1 106 ? 12.929 -0.180 0.378 1.00 87.44 106 ASN A C 1
ATOM 843 O O . ASN A 1 106 ? 12.646 -1.110 -0.380 1.00 87.44 106 ASN A O 1
ATOM 847 N N . MET A 1 107 ? 12.759 1.096 0.039 1.00 87.31 107 MET A N 1
ATOM 848 C CA . MET A 1 107 ? 12.369 1.527 -1.301 1.00 87.31 107 MET A CA 1
ATOM 849 C C . MET A 1 107 ? 13.564 1.456 -2.253 1.00 87.31 107 MET A C 1
ATOM 851 O O . MET A 1 107 ? 14.713 1.658 -1.858 1.00 87.31 107 MET A O 1
ATOM 855 N N . ALA A 1 108 ? 13.300 1.187 -3.530 1.00 87.00 108 ALA A N 1
ATOM 856 C CA . ALA A 1 108 ? 14.341 1.254 -4.545 1.00 87.00 108 ALA A CA 1
ATOM 857 C C . ALA A 1 108 ? 14.971 2.662 -4.593 1.00 87.00 108 ALA A C 1
ATOM 859 O O . ALA A 1 108 ? 14.274 3.665 -4.474 1.00 87.00 108 ALA A O 1
ATOM 860 N N . HIS A 1 109 ? 16.288 2.737 -4.800 1.00 83.38 109 HIS A N 1
ATOM 861 C CA . HIS A 1 109 ? 17.083 3.975 -4.693 1.00 83.38 109 HIS A CA 1
ATOM 862 C C . HIS A 1 109 ? 16.616 5.145 -5.580 1.00 83.38 109 HIS A C 1
ATOM 864 O O . HIS A 1 109 ? 16.936 6.292 -5.304 1.00 83.38 109 HIS A O 1
ATOM 870 N N . TRP A 1 110 ? 15.891 4.854 -6.656 1.00 78.62 110 TRP A N 1
ATOM 871 C CA . TRP A 1 110 ? 15.378 5.824 -7.624 1.00 78.62 110 TRP A CA 1
ATOM 872 C C . TRP A 1 110 ? 13.958 6.313 -7.289 1.00 78.62 110 TRP A C 1
ATOM 874 O O . TRP A 1 110 ? 13.396 7.102 -8.041 1.00 78.62 110 TRP A O 1
ATOM 884 N N . ASN A 1 111 ? 13.388 5.842 -6.176 1.00 68.88 111 ASN A N 1
ATOM 885 C CA . ASN A 1 111 ? 12.063 6.197 -5.667 1.00 68.88 111 ASN A CA 1
ATOM 886 C C . ASN A 1 111 ? 12.152 6.976 -4.332 1.00 68.88 111 ASN A C 1
ATOM 888 O O . ASN A 1 111 ? 11.288 6.824 -3.469 1.00 68.88 111 ASN A O 1
ATOM 892 N N . GLN A 1 112 ? 13.246 7.729 -4.133 1.00 55.28 112 GLN A N 1
ATOM 893 C CA . GLN A 1 112 ? 13.457 8.623 -2.983 1.00 55.28 112 GLN A CA 1
ATOM 894 C C . GLN A 1 112 ? 12.943 10.034 -3.258 1.00 55.28 112 GLN A C 1
ATOM 896 O O . GLN A 1 112 ? 13.190 10.538 -4.377 1.00 55.28 112 GLN A O 1
#

Radius of gyration: 15.03 Å; Cα contacts (8 Å, |Δi|>4): 84; chains: 1; bounding box: 34×31×37 Å

Foldseek 3Di:
DCPLVVDPDPDRDDPVNCCVQQPPDPVPRDDWFFDPPDDDPVDPPPDPPDVLVRLVVRPDCVGTPDDDDPCQVPDERAGDDDDDDDDPDDVVNVVVNVVVVVVVHRYDPVVD

Sequence (112 aa):
MTCSMRFQGDLNVDMNEITMNLVPFPKQHFLTSSLAPVYSVLSPQLQPRNIDQAFSDVFDRSNQLIQQSPESHYQVCMATGLIVRGRNIQIADINRNVERLSKKLNMAHWNQ

InterPro domains:
  IPR000217 Tubulin [PTHR11588] (1-110)
  IPR004057 Epsilon tubulin [PR01519] (6-26)
  IPR004057 Epsilon tubulin [PR01519] (96-112)
  IPR008280 Tubulin/FtsZ, C-terminal [SSF55307] (12-111)
  IPR018316 Tubulin/FtsZ, 2-layer sandwich domain [PF03953] (26-111)
  IPR036525 Tubulin/FtsZ, GTPase domain superfamily [G3DSA:3.40.50.1440] (1-112)

Mean predicted aligned error: 5.9 Å

Organism: NCBI:txid1082188

Solvent-accessible s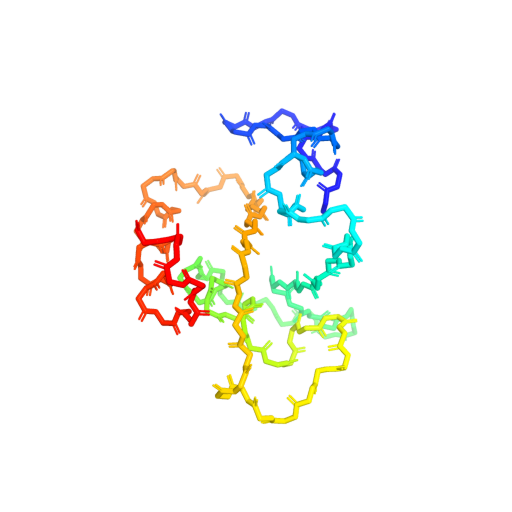urface area (backbone atoms only — not comparable to full-atom values): 7524 Å² total; per-residue (Å²): 128,74,55,39,70,74,42,93,61,100,77,61,54,54,73,65,54,49,49,68,69,52,31,91,42,93,89,54,67,83,78,88,52,55,48,55,86,80,80,53,89,93,56,77,74,80,68,82,87,47,66,72,55,37,68,54,41,36,72,35,76,91,25,38,79,56,96,69,77,90,60,68,86,78,54,65,43,78,53,85,87,84,89,85,84,67,95,89,65,54,70,68,60,49,54,56,46,51,60,62,44,57,78,70,52,52,54,38,87,89,70,117

pLDDT: mean 85.11, std 9.5, range [55.28, 94.38]